Protein AF-A0A9Q0VKH7-F1 (afdb_monomer_lite)

Secondary structure (DSSP, 8-state):
-EEEEEEE--TTEEEEEEEEEEEEEE-TTS-S--GGGEEEEEEEHHHHHHHHHHHHH-TT--GGG-TTSEEEEEGGG-PPSS---EEEEEEE-S-SEEEEEEEE--TTEEEEEEEEEEEEEEPTTS-EE-S-TTGGGHHHHHHHHHHHHHHHHHHHHHHHHHHHH-SSS----

Sequence (173 aa):
MILFQKFGFTPTGHVTISVHSVSVASSLNAPNPVSSRLGFFLLSEESLLQVILEIQENPYFCVLDSHYILSLFTFHDLSPPPLSSFNQSYAVTAPNEYSLFFANCEPETRVSMSVKTEVYNLDRDGSKDYLSAGLTQLPTLFTLYFLAYAGFFRVMDLWFVITIKDPFTGSIY

Foldseek 3Di:
DAWDDKFFEDLQKKKKKKKKQKDKDFDPPDDDPPQQLWAKKKAFPVCPVVLVVVCVVPVLDRSSPDPRIGTDDTRVPQDDDDMRIDIDMDRDRDGGIIIMDIGHSDVRMDIDIDMDMQIFGADPVRDTHSHGDPVVCVVVVVVVVVVVVVVVVVVVVVVVVVVVVPPPDPDDD

Structure (mmCIF, N/CA/C/O backbone):
data_AF-A0A9Q0VKH7-F1
#
_entry.id   AF-A0A9Q0VKH7-F1
#
loop_
_atom_site.group_PDB
_atom_site.id
_atom_site.type_symbol
_atom_site.label_atom_id
_atom_site.label_alt_id
_atom_site.label_comp_id
_atom_site.label_asym_id
_atom_site.label_entity_id
_atom_site.label_seq_id
_atom_site.pdbx_PDB_ins_code
_atom_site.Cartn_x
_atom_site.Cartn_y
_atom_site.Cartn_z
_atom_site.occupancy
_atom_site.B_iso_or_equiv
_atom_site.auth_seq_id
_atom_site.auth_comp_id
_atom_site.auth_asym_id
_atom_site.auth_atom_id
_atom_site.pdbx_PDB_model_num
ATOM 1 N N . MET A 1 1 ? -0.955 5.489 13.380 1.00 87.50 1 MET A N 1
ATOM 2 C CA . MET A 1 1 ? -0.920 4.616 12.182 1.00 87.50 1 MET A CA 1
ATOM 3 C C . MET A 1 1 ? 0.426 3.904 12.097 1.00 87.50 1 MET A C 1
ATOM 5 O O . MET A 1 1 ? 1.394 4.432 12.628 1.00 87.50 1 MET A O 1
ATOM 9 N N . ILE A 1 2 ? 0.485 2.724 11.478 1.00 90.31 2 ILE A N 1
ATOM 10 C CA . ILE A 1 2 ? 1.694 1.895 11.318 1.00 90.31 2 ILE A CA 1
ATOM 11 C C . ILE A 1 2 ? 1.880 1.594 9.828 1.00 90.31 2 ILE A C 1
ATOM 13 O O . ILE A 1 2 ? 0.940 1.118 9.198 1.00 90.31 2 ILE A O 1
ATOM 17 N N . LEU A 1 3 ? 3.066 1.865 9.273 1.00 92.44 3 LEU A N 1
ATOM 18 C CA . LEU A 1 3 ? 3.419 1.537 7.886 1.00 92.44 3 LEU A CA 1
ATOM 19 C C . LEU A 1 3 ? 3.852 0.071 7.780 1.00 92.44 3 LEU A C 1
ATOM 21 O O . LEU A 1 3 ? 4.722 -0.362 8.532 1.00 92.44 3 LEU A O 1
ATOM 25 N N . PHE A 1 4 ? 3.289 -0.661 6.821 1.00 91.69 4 PHE A N 1
ATOM 26 C CA . PHE A 1 4 ? 3.690 -2.035 6.509 1.00 91.69 4 PHE A CA 1
ATOM 27 C C . PHE A 1 4 ? 4.589 -2.105 5.279 1.00 91.69 4 PHE A C 1
ATOM 29 O O . PHE A 1 4 ? 5.643 -2.734 5.326 1.00 91.69 4 PHE A O 1
ATOM 36 N N . GLN A 1 5 ? 4.185 -1.468 4.177 1.00 91.56 5 GLN A N 1
ATOM 37 C CA . GLN A 1 5 ? 4.930 -1.542 2.922 1.00 91.56 5 GLN A CA 1
ATOM 38 C C . GLN A 1 5 ? 4.620 -0.362 1.997 1.00 91.56 5 GLN A C 1
ATOM 40 O O . GLN A 1 5 ? 3.496 0.130 1.990 1.00 91.56 5 GLN A O 1
ATOM 45 N N . LYS A 1 6 ? 5.607 0.048 1.193 1.00 92.88 6 LYS A N 1
ATOM 46 C CA . LYS A 1 6 ? 5.463 0.969 0.054 1.00 92.88 6 LYS A CA 1
ATOM 47 C C . LYS A 1 6 ? 5.598 0.170 -1.244 1.00 92.88 6 LYS A C 1
ATOM 49 O O . LYS A 1 6 ? 6.479 -0.688 -1.327 1.00 92.88 6 LYS A O 1
ATOM 54 N N . PHE A 1 7 ? 4.720 0.405 -2.218 1.00 93.31 7 PHE A N 1
ATOM 55 C CA . PHE A 1 7 ? 4.719 -0.319 -3.488 1.00 93.31 7 PHE A CA 1
ATOM 56 C C . PHE A 1 7 ? 4.142 0.515 -4.640 1.00 93.31 7 PHE A C 1
ATOM 58 O O . PHE A 1 7 ? 3.112 1.172 -4.495 1.00 93.31 7 PHE A O 1
ATOM 65 N N . GLY A 1 8 ? 4.796 0.449 -5.802 1.00 92.62 8 GLY A N 1
ATOM 66 C CA . GLY A 1 8 ? 4.318 1.042 -7.055 1.00 92.62 8 GLY A CA 1
ATOM 67 C C . GLY A 1 8 ? 3.350 0.116 -7.789 1.00 92.62 8 GLY A C 1
ATOM 68 O O . GLY A 1 8 ? 3.766 -0.919 -8.318 1.00 92.62 8 GLY A O 1
ATOM 69 N N . PHE A 1 9 ? 2.074 0.491 -7.854 1.00 92.12 9 PHE A N 1
ATOM 70 C CA . PHE A 1 9 ? 1.034 -0.276 -8.533 1.00 92.12 9 PHE A CA 1
ATOM 71 C C . PHE A 1 9 ? 0.892 0.131 -10.000 1.00 92.12 9 PHE A C 1
ATOM 73 O O . PHE A 1 9 ? 0.967 1.303 -10.368 1.00 92.12 9 PHE A O 1
ATOM 80 N N . THR A 1 10 ? 0.650 -0.867 -10.841 1.00 90.81 10 THR A N 1
ATOM 81 C CA . THR A 1 10 ? 0.173 -0.718 -12.221 1.00 90.81 10 THR A CA 1
ATOM 82 C C . THR A 1 10 ? -1.358 -0.870 -12.249 1.00 90.81 10 THR A C 1
ATOM 84 O O . THR A 1 10 ? -1.942 -1.220 -11.224 1.00 90.81 10 THR A O 1
ATOM 87 N N . PRO A 1 11 ? -2.048 -0.666 -13.389 1.00 90.69 11 PRO A N 1
ATOM 88 C CA . PRO A 1 11 ? -3.499 -0.885 -13.468 1.00 90.69 11 PRO A CA 1
ATOM 89 C C . PRO A 1 11 ? -3.946 -2.326 -13.159 1.00 90.69 11 PRO A C 1
ATOM 91 O O . PRO A 1 11 ? -5.130 -2.569 -12.944 1.00 90.69 11 PRO A O 1
ATOM 94 N N . THR A 1 12 ? -3.012 -3.282 -13.156 1.00 91.31 12 THR A N 1
ATOM 95 C CA . THR A 1 12 ? -3.221 -4.692 -12.799 1.00 91.31 12 THR A CA 1
ATOM 96 C C . 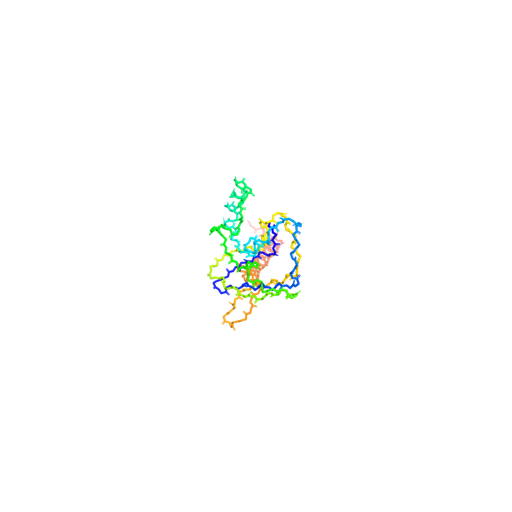THR A 1 12 ? -2.703 -5.009 -11.389 1.00 91.31 12 THR A C 1
ATOM 98 O O . THR A 1 12 ? -2.330 -6.143 -11.088 1.00 91.31 12 THR A O 1
ATOM 101 N N . GLY A 1 13 ? -2.626 -3.993 -10.529 1.00 92.50 13 GLY A N 1
ATOM 102 C CA . GLY A 1 13 ? -2.144 -4.091 -9.161 1.00 92.50 13 GLY A CA 1
ATOM 103 C C . GLY A 1 13 ? -3.107 -4.827 -8.232 1.00 92.50 13 GLY A C 1
ATOM 104 O O . GLY A 1 13 ? -4.323 -4.677 -8.323 1.00 92.50 13 GLY A O 1
ATOM 105 N N . HIS A 1 14 ? -2.564 -5.594 -7.293 1.00 94.12 14 HIS A N 1
ATOM 106 C CA . HIS A 1 14 ? -3.318 -6.318 -6.278 1.00 94.12 14 HIS A CA 1
ATOM 107 C C . HIS A 1 14 ? -2.645 -6.228 -4.909 1.00 94.12 14 HIS A C 1
ATOM 109 O O . HIS A 1 14 ? -1.425 -6.342 -4.767 1.00 94.12 14 HIS A O 1
ATOM 115 N N . VAL A 1 15 ? -3.475 -6.088 -3.879 1.00 94.62 15 VAL A N 1
ATOM 116 C CA . VAL A 1 15 ? -3.069 -6.137 -2.474 1.00 94.62 15 VAL A CA 1
ATOM 117 C C . VAL A 1 15 ? -3.843 -7.237 -1.790 1.00 94.62 15 VAL A C 1
ATOM 119 O O . VAL A 1 15 ? -5.066 -7.236 -1.789 1.00 94.62 15 VAL A O 1
ATOM 122 N N . THR A 1 16 ? -3.135 -8.188 -1.201 1.00 93.06 16 THR A N 1
ATOM 123 C CA . THR A 1 16 ? -3.732 -9.266 -0.416 1.00 93.06 16 THR A CA 1
ATOM 124 C C . THR A 1 16 ? -3.293 -9.120 1.026 1.00 93.06 16 THR A C 1
ATOM 126 O O . THR A 1 16 ? -2.100 -9.045 1.317 1.00 93.06 16 THR A O 1
ATOM 129 N N . ILE A 1 17 ? -4.265 -9.054 1.929 1.00 91.94 17 ILE A N 1
ATOM 130 C CA . ILE A 1 17 ? -4.030 -8.907 3.361 1.00 91.94 17 ILE A CA 1
ATOM 131 C C . ILE A 1 17 ? -4.602 -10.140 4.034 1.00 91.94 17 ILE A C 1
ATOM 133 O O . ILE A 1 17 ? -5.791 -10.437 3.906 1.00 91.94 17 ILE A O 1
ATOM 137 N N . SER A 1 18 ? -3.744 -10.851 4.757 1.00 90.75 18 SER A N 1
ATOM 138 C CA . SER A 1 18 ? -4.142 -11.981 5.579 1.00 90.75 18 SER A CA 1
ATOM 139 C C . SER A 1 18 ? -3.800 -11.703 7.036 1.00 90.75 18 SER A C 1
ATOM 141 O O . SER A 1 18 ? -2.635 -11.509 7.384 1.00 90.75 18 SER A O 1
ATOM 143 N N . VAL A 1 19 ? -4.806 -11.697 7.900 1.00 89.12 19 VAL A N 1
ATOM 144 C CA . VAL A 1 19 ? -4.651 -11.445 9.333 1.00 89.12 19 VAL A CA 1
ATOM 145 C C . VAL A 1 19 ? -5.058 -12.695 10.100 1.00 89.12 19 VAL A C 1
ATOM 147 O O . VAL A 1 19 ? -6.070 -13.316 9.788 1.00 89.12 19 VAL A O 1
ATOM 150 N N . HIS A 1 20 ? -4.264 -13.071 11.098 1.00 87.25 20 HIS A N 1
ATOM 151 C CA . HIS A 1 20 ? -4.483 -14.245 11.936 1.00 87.25 20 HIS A CA 1
ATOM 152 C C . HIS A 1 20 ? -4.375 -13.874 13.413 1.00 87.25 20 HIS A C 1
ATOM 154 O O . HIS A 1 20 ? -3.657 -12.936 13.776 1.00 87.25 20 HIS A O 1
ATOM 160 N N . SER A 1 21 ? -5.056 -14.652 14.259 1.00 84.38 21 SER A N 1
ATOM 161 C CA . SER A 1 21 ? -4.995 -14.536 15.721 1.00 84.38 21 SER A CA 1
ATOM 162 C C . SER A 1 21 ? -5.263 -13.112 16.214 1.00 84.38 21 SER A C 1
ATOM 164 O O . SER A 1 21 ? -4.520 -12.589 17.046 1.00 84.38 21 SER A O 1
ATOM 166 N N . VAL A 1 22 ? -6.295 -12.463 15.665 1.00 82.19 22 VAL A N 1
ATOM 167 C CA . VAL A 1 22 ? -6.651 -11.104 16.073 1.00 82.19 22 VAL A CA 1
ATOM 168 C C . VAL A 1 22 ? -7.219 -11.139 17.487 1.00 82.19 22 VAL A C 1
ATOM 170 O O . VAL A 1 22 ? -8.235 -11.773 17.758 1.00 82.19 22 VAL A O 1
ATOM 173 N N . SER A 1 23 ? -6.566 -10.418 18.389 1.00 79.75 23 SER A N 1
ATOM 174 C CA . SER A 1 23 ? -7.043 -10.165 19.742 1.00 79.75 23 SER A CA 1
ATOM 175 C C . SER A 1 23 ? -7.119 -8.662 19.969 1.00 79.75 23 SER A C 1
ATOM 177 O O . SER A 1 23 ? -6.109 -7.961 19.840 1.00 79.75 23 SER A O 1
ATOM 179 N N . VAL A 1 24 ? -8.305 -8.175 20.323 1.00 78.38 24 VAL A N 1
ATOM 180 C CA . VAL A 1 24 ? -8.532 -6.780 20.705 1.00 78.38 24 VAL A CA 1
ATOM 181 C C . VAL A 1 24 ? -8.811 -6.757 22.200 1.00 78.38 24 VAL A C 1
ATOM 183 O O . VAL A 1 24 ? -9.823 -7.281 22.657 1.00 78.38 24 VAL A O 1
ATOM 186 N N . ALA A 1 25 ? -7.889 -6.187 22.967 1.00 77.00 25 ALA A N 1
ATOM 187 C CA . ALA A 1 25 ? -8.085 -5.924 24.383 1.00 77.00 25 ALA A CA 1
ATOM 188 C C . ALA A 1 25 ? -8.564 -4.481 24.544 1.00 77.00 25 ALA A C 1
ATOM 190 O O . ALA A 1 25 ? -7.930 -3.562 24.028 1.00 77.00 25 ALA A O 1
ATOM 191 N N . SER A 1 26 ? -9.666 -4.286 25.259 1.00 72.81 26 SER A N 1
ATOM 192 C CA . SER A 1 26 ? -10.175 -2.962 25.613 1.00 72.81 26 SER A CA 1
ATOM 193 C C . SER A 1 26 ? -10.000 -2.726 27.108 1.00 72.81 26 SER A C 1
ATOM 195 O O . SER A 1 26 ? -10.125 -3.662 27.903 1.00 72.81 26 SER A O 1
ATOM 197 N N . SER A 1 27 ? -9.738 -1.480 27.500 1.00 65.00 27 SER A N 1
ATOM 198 C CA . SER A 1 27 ? -9.936 -1.042 28.884 1.00 65.00 27 SER A CA 1
ATOM 199 C C . SER A 1 27 ? -11.378 -1.361 29.319 1.00 65.00 27 SER A C 1
ATOM 201 O O . SER A 1 27 ? -12.316 -1.169 28.543 1.00 65.00 27 SER A O 1
ATOM 203 N N . LEU A 1 28 ? -11.546 -1.885 30.539 1.00 54.78 28 LEU A N 1
ATOM 204 C CA . LEU A 1 28 ? -12.742 -2.564 31.081 1.00 54.78 28 LEU A CA 1
ATOM 205 C C . LEU A 1 28 ? -14.065 -1.759 31.089 1.00 54.78 28 LEU A C 1
ATOM 207 O O . LEU A 1 28 ? -15.076 -2.301 31.523 1.00 54.78 28 LEU A O 1
ATOM 211 N N . ASN A 1 29 ? -14.092 -0.518 30.593 1.00 51.41 29 ASN A N 1
ATOM 212 C CA . ASN A 1 29 ? -15.274 0.354 30.597 1.00 51.41 29 ASN A CA 1
ATOM 213 C C . ASN A 1 29 ? -15.687 0.902 29.219 1.00 51.41 29 ASN A C 1
ATOM 215 O O . ASN A 1 29 ? -16.687 1.618 29.145 1.00 51.41 29 ASN A O 1
ATOM 219 N N . ALA A 1 30 ? -14.969 0.593 28.135 1.00 50.00 30 ALA A N 1
ATOM 220 C CA . ALA A 1 30 ? -15.386 1.042 26.809 1.00 50.00 30 ALA A CA 1
ATOM 221 C C . ALA A 1 30 ? -16.464 0.095 26.237 1.00 50.00 30 ALA A C 1
ATOM 223 O O . ALA A 1 30 ? -16.277 -1.129 26.266 1.00 50.00 30 ALA A O 1
ATOM 224 N N . PRO A 1 31 ? -17.592 0.620 25.716 1.00 49.84 31 PRO A N 1
ATOM 225 C CA . PRO A 1 31 ? -18.525 -0.188 24.942 1.00 49.84 31 PRO A CA 1
ATOM 226 C C . PRO A 1 31 ? -17.759 -0.811 23.775 1.00 49.84 31 PRO A C 1
ATOM 228 O O . PRO A 1 31 ? -16.862 -0.164 23.243 1.00 49.84 31 PRO A O 1
ATOM 231 N N . ASN A 1 32 ? -18.087 -2.066 23.440 1.00 54.19 32 ASN A N 1
ATOM 232 C CA . ASN A 1 32 ? -17.442 -2.884 22.404 1.00 54.19 32 ASN A CA 1
ATOM 233 C C . ASN A 1 32 ? -16.712 -2.037 21.349 1.00 54.19 32 ASN A C 1
ATOM 235 O O . ASN A 1 32 ? -17.378 -1.218 20.707 1.00 54.19 32 ASN A O 1
ATOM 239 N N . PRO A 1 33 ? -15.389 -2.221 21.169 1.00 58.75 33 PRO A N 1
ATOM 240 C CA . PRO A 1 33 ? -14.603 -1.361 20.298 1.00 58.75 33 PRO A CA 1
ATOM 241 C C . PRO A 1 33 ? -15.282 -1.279 18.939 1.00 58.75 33 PRO A C 1
ATOM 243 O O . PRO A 1 33 ? -15.636 -2.309 18.355 1.00 58.75 33 PRO A O 1
ATOM 246 N N . VAL A 1 34 ? -15.526 -0.053 18.469 1.00 61.06 34 VAL A N 1
ATOM 247 C CA . VAL A 1 34 ? -16.214 0.166 17.201 1.00 61.06 34 VAL A CA 1
ATOM 248 C C . VAL A 1 34 ? -15.299 -0.376 16.111 1.00 61.06 34 VAL A C 1
ATOM 250 O O . VAL A 1 34 ? -14.336 0.263 15.701 1.00 61.06 34 VAL A O 1
ATOM 253 N N . SER A 1 35 ? -15.582 -1.598 15.674 1.00 68.38 35 SER A N 1
ATOM 254 C CA . SER A 1 35 ? -14.706 -2.386 14.809 1.00 68.38 35 SER A CA 1
ATOM 255 C C . SER A 1 35 ? -14.406 -1.698 13.462 1.00 68.38 35 SER A C 1
ATOM 257 O O . SER A 1 35 ? -13.415 -2.007 12.808 1.00 68.38 35 SER A O 1
ATOM 259 N N . SER A 1 36 ? -15.212 -0.708 13.057 1.00 75.50 36 SER A N 1
ATOM 260 C CA . SER A 1 36 ? -14.965 0.127 11.874 1.00 75.50 36 SER A CA 1
ATOM 261 C C . SER A 1 36 ? -13.845 1.168 12.044 1.00 75.50 36 SER A C 1
ATOM 263 O O . SER A 1 36 ? -13.359 1.691 11.048 1.00 75.50 36 SER A O 1
ATOM 265 N N . ARG A 1 37 ? -13.390 1.450 13.275 1.00 83.69 37 ARG A N 1
ATOM 266 C CA . ARG A 1 37 ? -12.301 2.404 13.591 1.00 83.69 37 ARG A CA 1
ATOM 267 C C . ARG A 1 37 ? -10.905 1.766 13.631 1.00 83.69 37 ARG A C 1
ATOM 269 O O . ARG A 1 37 ? -9.920 2.427 13.971 1.00 83.69 37 ARG A O 1
ATOM 276 N N . LEU A 1 38 ? -10.818 0.483 13.288 1.00 86.19 38 LEU A N 1
ATOM 277 C CA . LEU A 1 38 ? -9.590 -0.300 13.189 1.00 86.19 38 LEU A CA 1
ATOM 278 C C . LEU A 1 38 ? -9.512 -0.891 11.785 1.00 86.19 38 LEU A C 1
ATOM 280 O O . LEU A 1 38 ? -10.443 -1.577 11.357 1.00 86.19 38 LEU A O 1
ATOM 284 N N . GLY A 1 39 ? -8.414 -0.665 11.066 1.00 89.75 39 GLY A N 1
ATOM 285 C CA . GLY A 1 39 ? -8.363 -1.124 9.683 1.00 89.75 39 GLY A CA 1
ATOM 286 C C . GLY A 1 39 ? -7.069 -0.868 8.933 1.00 89.75 39 GLY A C 1
ATOM 287 O O . GLY A 1 39 ? -6.168 -0.169 9.401 1.00 89.75 39 GLY A O 1
ATOM 288 N N . PHE A 1 40 ? -7.007 -1.462 7.745 1.00 92.44 40 PHE A N 1
ATOM 289 C CA . PHE A 1 40 ? -5.949 -1.276 6.764 1.00 92.44 40 PHE A CA 1
ATOM 290 C C . PHE A 1 40 ? -6.437 -0.405 5.615 1.00 92.44 40 PHE A C 1
ATOM 292 O O . PHE A 1 40 ? -7.552 -0.572 5.116 1.00 92.44 40 PHE A O 1
ATOM 299 N N . PHE A 1 41 ? -5.564 0.481 5.158 1.00 93.31 41 PHE A N 1
ATOM 300 C CA . PHE A 1 41 ? -5.836 1.378 4.047 1.00 93.31 41 PHE A CA 1
ATOM 301 C C . PHE A 1 41 ? -4.570 1.607 3.223 1.00 93.31 41 PHE A C 1
ATOM 303 O O . PHE A 1 41 ? -3.449 1.469 3.724 1.00 93.31 41 PHE A O 1
ATOM 310 N N . LEU A 1 42 ? -4.756 1.961 1.955 1.00 94.00 42 LEU A N 1
ATOM 311 C CA . LEU A 1 42 ? -3.689 2.466 1.098 1.00 94.00 42 LEU A CA 1
ATOM 312 C C . LEU A 1 42 ? -3.770 3.984 1.032 1.00 94.00 42 LEU A C 1
ATOM 314 O O . LEU A 1 42 ? -4.853 4.566 0.962 1.00 94.00 42 LEU A O 1
ATOM 318 N N . LEU A 1 43 ? -2.603 4.608 1.005 1.00 93.56 43 LEU A N 1
ATOM 319 C CA . LEU A 1 43 ? -2.452 6.043 0.838 1.00 93.56 43 LEU A CA 1
ATOM 320 C C . LEU A 1 43 ? -1.423 6.294 -0.258 1.00 93.56 43 LEU A C 1
ATOM 322 O O . LEU A 1 43 ? -0.335 5.715 -0.217 1.00 93.56 43 LEU A O 1
ATOM 326 N N . SER A 1 44 ? -1.776 7.107 -1.250 1.00 92.56 44 SER A N 1
ATOM 327 C CA . SER A 1 44 ? -0.819 7.543 -2.265 1.00 92.56 44 SER A CA 1
ATOM 328 C C . SER A 1 44 ? 0.191 8.503 -1.640 1.00 92.56 44 SER A C 1
ATOM 330 O O . SER A 1 44 ? -0.119 9.225 -0.690 1.00 92.56 44 SER A O 1
ATOM 332 N N . GLU A 1 45 ? 1.407 8.534 -2.178 1.00 88.31 45 GLU A N 1
ATOM 333 C CA . GLU A 1 45 ? 2.436 9.466 -1.703 1.00 88.31 45 GLU A CA 1
ATOM 334 C C . GLU A 1 45 ? 2.000 10.935 -1.831 1.00 88.31 45 GLU A C 1
ATOM 336 O O . GLU A 1 45 ? 2.258 11.739 -0.938 1.00 88.31 45 GLU A O 1
ATOM 341 N N . GLU A 1 46 ? 1.250 11.265 -2.885 1.00 87.75 46 GLU A N 1
ATOM 342 C CA . GLU A 1 46 ? 0.728 12.614 -3.124 1.00 87.75 46 GLU A CA 1
ATOM 343 C C . GLU A 1 46 ? -0.299 13.056 -2.077 1.00 87.75 46 GLU A C 1
ATOM 345 O O . GLU A 1 46 ? -0.335 14.226 -1.712 1.00 87.75 46 GLU A O 1
ATOM 350 N N . SER A 1 47 ? -1.133 12.134 -1.587 1.00 89.19 47 SER A N 1
ATOM 351 C CA . SER A 1 47 ? -2.193 12.442 -0.621 1.00 89.19 47 SER A CA 1
ATOM 352 C C . SER A 1 47 ? -1.740 12.341 0.834 1.00 89.19 47 SER A C 1
ATOM 354 O O . SER A 1 47 ? -2.465 12.752 1.742 1.00 89.19 47 SER A O 1
ATOM 356 N N . LEU A 1 48 ? -0.539 11.811 1.077 1.00 88.19 48 LEU A N 1
ATOM 357 C CA . LEU A 1 48 ? 0.004 11.634 2.419 1.00 88.19 48 LEU A CA 1
ATOM 358 C C . LEU A 1 48 ? 0.115 12.961 3.171 1.00 88.19 48 LEU A C 1
ATOM 360 O O . LEU A 1 48 ? -0.213 13.026 4.356 1.00 88.19 48 LEU A O 1
ATOM 364 N N . LEU A 1 49 ? 0.535 14.024 2.485 1.00 88.69 49 LEU A N 1
ATOM 365 C CA . LEU A 1 49 ? 0.715 15.340 3.093 1.00 88.69 49 LEU A CA 1
ATOM 366 C C . LEU A 1 49 ? -0.630 15.917 3.564 1.00 88.69 49 LEU A C 1
ATOM 368 O O . LEU A 1 49 ? -0.734 16.357 4.707 1.00 88.69 49 LEU A O 1
ATOM 372 N N . GLN A 1 50 ? -1.671 15.843 2.731 1.00 88.94 50 GLN A N 1
ATOM 373 C CA . GLN A 1 50 ? -3.022 16.304 3.062 1.00 88.94 50 GLN A CA 1
ATOM 374 C C . GLN A 1 50 ? -3.575 15.582 4.293 1.00 88.94 50 GLN A C 1
ATOM 376 O O . GLN A 1 50 ? -4.063 16.234 5.211 1.00 88.94 50 GLN A O 1
ATOM 381 N N . VAL A 1 51 ? -3.435 14.256 4.361 1.00 89.12 51 VAL A N 1
ATOM 382 C CA . VAL A 1 51 ? -3.913 13.473 5.511 1.00 89.12 51 VAL A CA 1
ATOM 383 C C . VAL A 1 51 ? -3.165 13.838 6.797 1.00 89.12 51 VAL A C 1
ATOM 385 O O . VAL A 1 51 ? -3.774 13.932 7.861 1.00 89.12 51 VAL A O 1
ATOM 388 N N . ILE A 1 52 ? -1.851 14.079 6.728 1.00 87.69 52 ILE A N 1
ATOM 389 C CA . ILE A 1 52 ? -1.086 14.534 7.899 1.00 87.69 52 ILE A CA 1
ATOM 390 C C . ILE A 1 52 ? -1.579 15.901 8.382 1.00 87.69 52 ILE A C 1
ATOM 392 O O . ILE A 1 52 ? -1.689 16.099 9.591 1.00 87.69 52 ILE A O 1
ATOM 396 N N . LEU A 1 53 ? -1.894 16.821 7.467 1.00 89.56 53 LEU A N 1
ATOM 397 C CA . LEU A 1 53 ? -2.451 18.125 7.826 1.00 89.56 53 LEU A CA 1
ATOM 398 C C . LEU A 1 53 ? -3.825 17.991 8.499 1.00 89.56 53 LEU A C 1
ATOM 400 O O . LEU A 1 53 ? -4.030 18.610 9.538 1.00 89.56 53 LEU A O 1
ATOM 404 N N . GLU A 1 54 ? -4.719 17.136 7.987 1.00 89.19 54 GLU A N 1
ATOM 405 C CA . GLU A 1 54 ? -6.032 16.874 8.608 1.00 89.19 54 GLU A CA 1
ATOM 406 C C . GLU A 1 54 ? -5.892 16.344 10.046 1.00 89.19 54 GLU A C 1
ATOM 408 O O . GLU A 1 54 ? -6.591 16.794 10.954 1.00 89.19 54 GLU A O 1
ATOM 413 N N . ILE A 1 55 ? -4.943 15.430 10.277 1.00 87.50 55 ILE A N 1
ATOM 414 C CA . ILE A 1 55 ? -4.659 14.881 11.613 1.00 87.50 55 ILE A CA 1
ATOM 415 C C . ILE A 1 55 ? -4.062 15.950 12.544 1.00 87.50 55 ILE A C 1
ATOM 417 O O . ILE A 1 55 ? -4.343 15.954 13.743 1.00 87.50 55 ILE A O 1
ATOM 421 N N . GLN A 1 56 ? -3.220 16.846 12.018 1.00 88.62 56 GLN A N 1
ATOM 422 C CA . GLN A 1 56 ? -2.636 17.943 12.798 1.00 88.62 56 GLN A CA 1
ATOM 423 C C . GLN A 1 56 ? -3.670 19.007 13.170 1.00 88.62 56 GLN A C 1
ATOM 425 O O . GLN A 1 56 ? -3.608 19.550 14.272 1.00 88.62 56 GLN A O 1
ATOM 430 N N . GLU A 1 57 ? -4.610 19.298 12.272 1.00 91.25 57 GLU A N 1
ATOM 431 C CA . GLU A 1 57 ? -5.691 20.250 12.516 1.00 91.25 57 GLU A CA 1
ATOM 432 C C . GLU A 1 57 ? -6.717 19.691 13.511 1.00 91.25 57 GLU A C 1
ATOM 434 O O . GLU A 1 57 ? -7.164 20.407 14.410 1.00 91.25 57 GLU A O 1
ATOM 439 N N . ASN A 1 58 ? -7.052 18.401 13.400 1.00 88.31 58 ASN A N 1
ATOM 440 C CA . ASN A 1 58 ? -7.990 17.737 14.296 1.00 88.31 58 ASN A CA 1
ATOM 441 C C . ASN A 1 58 ? -7.434 16.403 14.834 1.00 88.31 58 ASN A C 1
ATOM 443 O O . ASN A 1 58 ? -7.560 15.369 14.177 1.00 88.31 58 ASN A O 1
ATOM 447 N N . PRO A 1 59 ? -6.923 16.364 16.078 1.00 82.06 59 PRO A N 1
ATOM 448 C CA . PRO A 1 59 ? -6.358 15.145 16.656 1.00 82.06 59 PRO A CA 1
ATOM 449 C C . PRO A 1 59 ? -7.401 14.053 16.959 1.00 82.06 59 PRO A C 1
ATOM 451 O O . PRO A 1 59 ? -7.021 12.915 17.228 1.00 82.06 59 PRO A O 1
ATOM 454 N N . TYR A 1 60 ? -8.702 14.371 16.924 1.00 83.06 60 TYR A N 1
ATOM 455 C CA . TYR A 1 60 ? -9.790 13.395 17.073 1.00 83.06 60 TYR A CA 1
ATOM 456 C C . TYR A 1 60 ? -10.254 12.808 15.730 1.00 83.06 60 TYR A C 1
ATOM 458 O O . TYR A 1 60 ? -11.139 11.949 15.705 1.00 83.06 60 TYR A O 1
ATOM 466 N N . PHE A 1 61 ? -9.687 13.272 14.613 1.00 87.88 61 PHE A N 1
ATOM 467 C CA . PHE A 1 61 ? -9.986 12.759 13.284 1.00 87.88 61 PHE A CA 1
ATOM 468 C C . PHE A 1 61 ? -9.444 11.336 13.107 1.00 87.88 61 PHE A C 1
ATOM 470 O O . PHE A 1 61 ? -8.282 11.050 13.401 1.00 87.88 61 PHE A O 1
ATOM 477 N N . CYS A 1 62 ? -10.283 10.435 12.592 1.00 88.19 62 CYS A N 1
ATOM 478 C CA . CYS A 1 62 ? -9.838 9.107 12.206 1.00 88.19 62 CYS A CA 1
ATOM 479 C C . CYS A 1 62 ? -9.448 9.099 10.732 1.00 88.19 62 CYS A C 1
ATOM 481 O O . CYS A 1 62 ? -10.271 9.350 9.860 1.00 88.19 62 CYS A O 1
ATOM 483 N N . VAL A 1 63 ? -8.206 8.712 10.446 1.00 89.94 63 VAL A N 1
ATOM 484 C CA . VAL A 1 63 ? -7.694 8.601 9.071 1.00 89.94 63 VAL A CA 1
ATOM 485 C C . VAL A 1 63 ? -8.518 7.660 8.179 1.00 89.94 63 VAL A C 1
ATOM 487 O O . VAL A 1 63 ? -8.523 7.830 6.965 1.00 89.94 63 VAL A O 1
ATOM 490 N N . LEU A 1 64 ? -9.241 6.697 8.765 1.00 87.88 64 LEU A N 1
ATOM 491 C CA . LEU A 1 64 ? -10.123 5.786 8.026 1.00 87.88 64 LEU A CA 1
ATOM 492 C C . LEU A 1 64 ? -11.371 6.477 7.446 1.00 87.88 64 LEU A C 1
ATOM 494 O O . LEU A 1 64 ? -11.978 5.924 6.534 1.00 87.88 64 LEU A O 1
ATOM 498 N N . ASP A 1 65 ? -11.728 7.666 7.941 1.00 86.69 65 ASP A N 1
ATOM 499 C CA . ASP A 1 65 ? -12.862 8.462 7.452 1.00 86.69 65 ASP A CA 1
ATOM 500 C C . ASP A 1 65 ? -12.449 9.456 6.342 1.00 86.69 65 ASP A C 1
ATOM 502 O O . ASP A 1 65 ? -13.304 10.121 5.757 1.00 86.69 65 ASP A O 1
ATOM 506 N N . SER A 1 66 ? -11.148 9.580 6.046 1.00 86.75 66 SER A N 1
ATOM 507 C CA . SER A 1 66 ? -10.641 10.511 5.029 1.00 86.75 66 SER A CA 1
ATOM 508 C C . SER A 1 66 ? -11.014 10.056 3.616 1.00 86.75 66 SER A C 1
ATOM 510 O O . SER A 1 66 ? -10.855 8.892 3.254 1.00 86.75 66 SER A O 1
ATOM 512 N N . HIS A 1 67 ? -11.433 10.985 2.759 1.00 87.06 67 HIS A N 1
ATOM 513 C CA . HIS A 1 67 ? -11.715 10.718 1.340 1.00 87.06 67 HIS A CA 1
ATOM 514 C C . HIS A 1 67 ? -10.453 10.530 0.488 1.00 87.06 67 HIS A C 1
ATOM 516 O O . HIS A 1 67 ? -10.551 10.146 -0.676 1.00 87.06 67 HIS A O 1
ATOM 522 N N . TYR A 1 68 ? -9.271 10.794 1.048 1.00 86.25 68 TYR A N 1
ATOM 523 C CA . TYR A 1 68 ? -7.987 10.623 0.367 1.00 86.25 68 TYR A CA 1
ATOM 524 C C . TYR A 1 68 ? -7.414 9.202 0.463 1.00 86.25 68 TYR A C 1
ATOM 526 O O . TYR A 1 68 ? -6.429 8.890 -0.210 1.00 86.25 68 TYR A O 1
ATOM 534 N N . ILE A 1 69 ? -7.998 8.343 1.302 1.00 90.00 69 ILE A N 1
ATOM 535 C CA . ILE A 1 69 ? -7.526 6.971 1.487 1.00 90.00 69 ILE A CA 1
ATOM 536 C C . ILE A 1 69 ? -8.319 5.978 0.637 1.00 90.00 69 ILE A C 1
ATOM 538 O O . ILE A 1 69 ? -9.514 6.132 0.390 1.00 90.00 69 ILE A O 1
ATOM 542 N N . LEU A 1 70 ? -7.661 4.889 0.252 1.00 90.00 70 LEU A N 1
ATOM 543 C CA . LEU A 1 70 ? -8.335 3.698 -0.252 1.00 90.00 70 LEU A CA 1
ATOM 544 C C . LEU A 1 70 ? -8.486 2.718 0.911 1.00 90.00 70 LEU A C 1
ATOM 546 O O . LEU A 1 70 ? -7.549 1.991 1.255 1.00 90.00 70 LEU A O 1
ATOM 550 N N . SER A 1 71 ? -9.657 2.732 1.547 1.00 88.81 71 SER A N 1
ATOM 551 C CA . SER A 1 71 ? -9.988 1.789 2.617 1.00 88.81 71 SER A CA 1
ATOM 552 C C . SER A 1 71 ? -10.053 0.369 2.057 1.00 88.81 71 SER A C 1
ATOM 554 O O . SER A 1 71 ? -10.747 0.116 1.072 1.00 88.81 71 SER A O 1
ATOM 556 N N . LEU A 1 72 ? -9.297 -0.550 2.660 1.00 86.81 72 LEU A N 1
ATOM 557 C CA . LEU A 1 72 ? -9.262 -1.949 2.238 1.00 86.81 72 LEU A CA 1
ATOM 558 C C . LEU A 1 72 ? -10.123 -2.796 3.166 1.00 86.81 72 LEU A C 1
ATOM 560 O O . LEU A 1 72 ? -11.117 -3.388 2.756 1.00 86.81 72 LEU A O 1
ATOM 564 N N . PHE A 1 73 ? -9.729 -2.848 4.434 1.00 81.94 73 PHE A N 1
ATOM 565 C CA . PHE A 1 73 ? -10.299 -3.760 5.411 1.00 81.94 73 PHE A CA 1
ATOM 566 C C . PHE A 1 73 ? -10.531 -3.044 6.731 1.00 81.94 73 PHE A C 1
ATOM 568 O O . PHE A 1 73 ? -9.626 -2.376 7.232 1.00 81.94 73 PHE A O 1
ATOM 575 N N . THR A 1 74 ? -11.698 -3.259 7.333 1.00 81.06 74 THR A N 1
ATOM 576 C CA . THR A 1 74 ? -11.969 -2.855 8.714 1.00 81.06 74 THR A CA 1
ATOM 577 C C . THR A 1 74 ? -12.335 -4.068 9.549 1.00 81.06 74 THR A C 1
ATOM 579 O O . THR A 1 74 ? -12.810 -5.081 9.039 1.00 81.06 74 THR A O 1
ATOM 582 N N . PHE A 1 75 ? -12.132 -3.981 10.859 1.00 76.81 75 PHE A N 1
ATOM 583 C CA . PHE A 1 75 ? -12.367 -5.115 11.750 1.00 76.81 75 PHE A CA 1
ATOM 584 C C . PHE A 1 75 ? -13.862 -5.439 11.902 1.00 76.81 75 PHE A C 1
ATOM 586 O O . PHE A 1 75 ? -14.211 -6.446 12.518 1.00 76.81 75 PHE A O 1
ATOM 593 N N . HIS A 1 76 ? -14.759 -4.613 11.352 1.00 68.94 76 HIS A N 1
ATOM 594 C CA . HIS A 1 76 ? -16.193 -4.900 11.258 1.00 68.94 76 HIS A CA 1
ATOM 595 C C . HIS A 1 76 ? -16.473 -6.240 10.565 1.00 68.94 76 HIS A C 1
ATOM 597 O O . HIS A 1 76 ? -17.403 -6.944 10.948 1.00 68.94 76 HIS A O 1
ATOM 603 N N . ASP A 1 77 ? -15.617 -6.633 9.621 1.00 60.75 77 ASP A N 1
ATOM 604 C CA . ASP A 1 77 ? -15.790 -7.855 8.837 1.00 60.75 77 ASP A CA 1
ATOM 605 C C . ASP A 1 77 ? -15.108 -9.080 9.479 1.00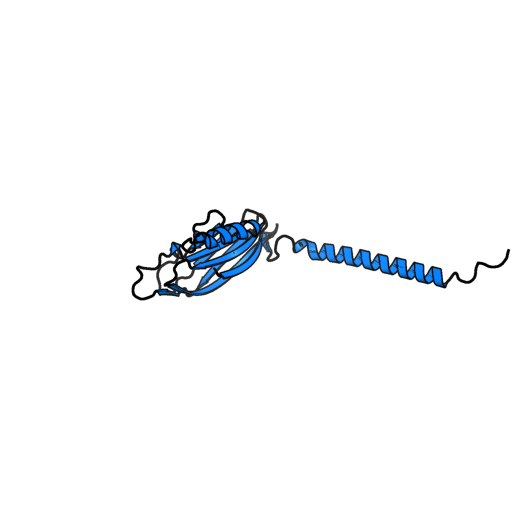 60.75 77 ASP A C 1
ATOM 607 O O . ASP A 1 77 ? -15.075 -10.169 8.899 1.00 60.75 77 ASP A O 1
ATOM 611 N N . LEU A 1 78 ? -14.572 -8.938 10.700 1.00 69.06 78 LEU A N 1
ATOM 612 C CA . LEU A 1 78 ? -14.073 -10.066 11.484 1.00 69.06 78 LEU A CA 1
ATOM 613 C C . LEU A 1 78 ? -15.257 -10.836 12.082 1.00 69.06 78 LEU A C 1
ATOM 615 O O . LEU A 1 78 ? -15.909 -10.381 13.020 1.00 69.06 78 LEU A O 1
ATOM 619 N N . SER A 1 79 ? -15.509 -12.040 11.560 1.00 56.22 79 SER A N 1
ATOM 620 C CA . SER A 1 79 ? -16.438 -12.991 12.185 1.00 56.22 79 SER A CA 1
ATOM 621 C C . SER A 1 79 ? -16.024 -13.301 13.634 1.00 56.22 79 SER A C 1
ATOM 623 O O . SER A 1 79 ? -14.825 -13.312 13.936 1.00 56.22 79 SER A O 1
ATOM 625 N N . PRO A 1 80 ? -16.993 -13.547 14.538 1.00 58.78 80 PRO A N 1
ATOM 626 C CA . PRO A 1 80 ? -16.733 -13.668 15.966 1.00 58.78 80 PRO A CA 1
ATOM 627 C C . PRO A 1 80 ? -15.833 -14.874 16.337 1.00 58.78 80 PRO A C 1
ATOM 629 O O . PRO A 1 80 ? -15.588 -15.752 15.508 1.00 58.78 80 PRO A O 1
ATOM 632 N N . PRO A 1 81 ? -15.311 -14.898 17.583 1.00 51.75 81 PRO A N 1
ATOM 633 C CA . PRO A 1 81 ? -14.207 -15.754 18.060 1.00 51.75 81 PRO A CA 1
ATOM 634 C C . PRO A 1 81 ? -14.422 -17.273 17.858 1.00 51.75 81 PRO A C 1
ATOM 636 O O . PRO A 1 81 ? -15.566 -17.708 17.732 1.00 51.75 81 PRO A O 1
ATOM 639 N N . PRO A 1 82 ? -13.354 -18.111 17.874 1.00 48.34 82 PRO A N 1
ATOM 640 C CA . PRO A 1 82 ? -12.191 -17.987 18.769 1.00 48.34 82 PRO A CA 1
ATOM 641 C C . PRO A 1 82 ? -10.888 -17.501 18.113 1.00 48.34 82 PRO A C 1
ATOM 643 O O . PRO A 1 82 ? -9.951 -17.152 18.824 1.00 48.34 82 PRO A O 1
ATOM 646 N N . LEU A 1 83 ? -10.820 -17.455 16.782 1.00 55.06 83 LEU A N 1
ATOM 647 C CA . LEU A 1 83 ? -9.646 -17.043 16.006 1.00 55.06 83 LEU A CA 1
ATOM 648 C C . LEU A 1 83 ? -10.146 -16.314 14.758 1.00 55.06 83 LEU A C 1
ATOM 650 O O . LEU A 1 83 ? -10.253 -16.910 13.685 1.00 55.06 83 LEU A O 1
ATOM 654 N N . SER A 1 84 ? -10.511 -15.041 14.908 1.00 70.12 84 SER A N 1
ATOM 655 C CA . SER A 1 84 ? -10.904 -14.228 13.763 1.00 70.12 84 SER A CA 1
ATOM 656 C C . SER A 1 84 ? -9.685 -14.074 12.854 1.00 70.12 84 SER A C 1
ATOM 658 O O . SER A 1 84 ? -8.662 -13.477 13.200 1.00 70.12 84 SER A O 1
ATOM 660 N N . SER A 1 85 ? -9.761 -14.745 11.713 1.00 74.12 85 SER A N 1
ATOM 661 C CA . SER A 1 85 ? -8.784 -14.654 10.645 1.00 74.12 85 SER A CA 1
ATOM 662 C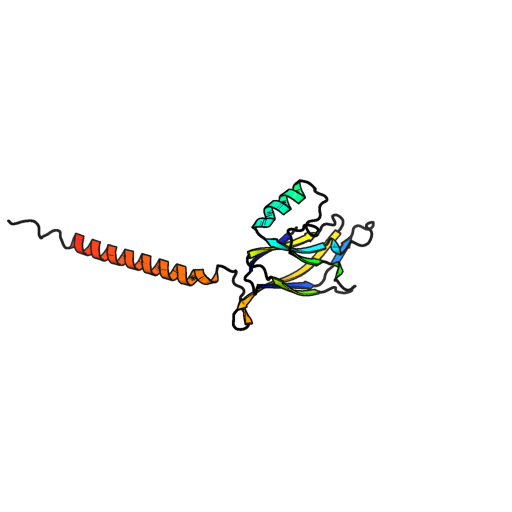 C . SER A 1 85 ? -9.493 -14.144 9.412 1.00 74.12 85 SER A C 1
ATOM 664 O O . SER A 1 85 ? -10.685 -14.383 9.211 1.00 74.12 85 SER A O 1
ATOM 666 N N . PHE A 1 86 ? -8.761 -13.392 8.614 1.00 80.38 86 PHE A N 1
ATOM 667 C CA . PHE A 1 86 ? -9.290 -12.771 7.422 1.00 80.38 86 PHE A CA 1
ATOM 668 C C . PHE A 1 86 ? -8.260 -12.894 6.320 1.00 80.38 86 PHE A C 1
ATOM 670 O O . PHE A 1 86 ? -7.066 -12.763 6.579 1.00 80.38 86 PHE A O 1
ATOM 677 N N . ASN A 1 87 ? -8.715 -13.166 5.105 1.00 87.56 87 ASN A N 1
ATOM 678 C CA . ASN A 1 87 ? -7.863 -13.223 3.933 1.00 87.56 87 ASN A CA 1
ATOM 679 C C . ASN A 1 87 ? -8.642 -12.680 2.741 1.00 87.56 87 ASN A C 1
ATOM 681 O O . ASN A 1 87 ? -9.566 -13.336 2.267 1.00 87.56 87 ASN A O 1
ATOM 685 N N . GLN A 1 88 ? -8.260 -11.494 2.276 1.00 87.44 88 GLN A N 1
ATOM 686 C CA . GLN A 1 88 ? -8.916 -10.840 1.154 1.00 87.44 88 GLN A CA 1
ATOM 687 C C . GLN A 1 88 ? -7.894 -10.186 0.241 1.00 87.44 88 GLN A C 1
ATOM 689 O O . GLN A 1 88 ? -6.888 -9.628 0.687 1.00 87.44 88 GLN A O 1
ATOM 694 N N . SER A 1 89 ? -8.197 -10.258 -1.050 1.00 91.25 89 SER A N 1
ATOM 695 C CA . SER A 1 89 ? -7.468 -9.570 -2.103 1.00 91.25 89 SER A CA 1
ATOM 696 C C . SER A 1 89 ? -8.290 -8.399 -2.632 1.00 91.25 89 SER A C 1
ATOM 698 O O . SER A 1 89 ? -9.496 -8.523 -2.843 1.00 91.25 89 SER A O 1
ATOM 700 N N . TYR A 1 90 ? -7.620 -7.278 -2.864 1.00 91.69 90 TYR A N 1
ATOM 701 C CA . TYR A 1 90 ? -8.175 -6.034 -3.373 1.00 91.69 90 TYR A CA 1
ATOM 702 C C . TYR A 1 90 ? -7.426 -5.652 -4.644 1.00 91.69 90 TYR A C 1
ATOM 704 O O . TYR A 1 90 ? -6.194 -5.621 -4.654 1.00 91.69 90 TYR A O 1
ATOM 712 N N . ALA A 1 91 ? -8.163 -5.376 -5.717 1.00 92.56 91 ALA A N 1
ATOM 713 C CA . ALA A 1 91 ? -7.585 -4.867 -6.953 1.00 92.56 91 ALA A CA 1
ATOM 714 C C . ALA A 1 91 ? -7.363 -3.352 -6.835 1.00 92.56 91 ALA A C 1
ATOM 716 O O . ALA A 1 91 ? -8.263 -2.618 -6.426 1.00 92.56 91 ALA A O 1
ATOM 717 N N . VAL A 1 92 ? -6.174 -2.891 -7.212 1.00 91.19 92 VAL A N 1
ATOM 718 C CA . VAL A 1 92 ? -5.796 -1.477 -7.263 1.00 91.19 92 VAL A CA 1
ATOM 719 C C . VAL A 1 92 ? -5.740 -1.075 -8.731 1.00 91.19 92 VAL A C 1
ATOM 721 O O . VAL A 1 92 ? -4.798 -1.406 -9.444 1.00 91.19 92 VAL A O 1
ATOM 724 N N . THR A 1 93 ? -6.779 -0.385 -9.197 1.00 86.50 93 THR A N 1
ATOM 725 C CA . THR A 1 93 ? -6.923 -0.011 -10.614 1.00 86.50 93 THR A CA 1
ATOM 726 C C . THR A 1 93 ? -6.210 1.290 -10.969 1.00 86.50 93 THR A C 1
ATOM 728 O O . THR A 1 93 ? -5.920 1.531 -12.139 1.00 86.50 93 THR A O 1
ATOM 731 N N . ALA A 1 94 ? -5.961 2.151 -9.980 1.00 89.88 94 ALA A N 1
ATOM 732 C CA . ALA A 1 94 ? -5.272 3.419 -10.169 1.00 89.88 94 ALA A CA 1
ATOM 733 C C . ALA A 1 94 ? -3.752 3.201 -10.057 1.00 89.88 94 ALA A C 1
ATOM 735 O O . ALA A 1 94 ? -3.279 2.833 -8.981 1.00 89.88 94 ALA A O 1
ATOM 736 N N . PRO A 1 95 ? -2.974 3.403 -11.134 1.00 88.62 95 PRO A N 1
ATOM 737 C CA . PRO A 1 95 ? -1.527 3.254 -11.077 1.00 88.62 95 PRO A CA 1
ATOM 738 C C . PRO A 1 95 ? -0.899 4.428 -10.320 1.00 88.62 95 PRO A C 1
ATOM 740 O O . PRO A 1 95 ? -1.013 5.574 -10.751 1.00 88.62 95 PRO A O 1
ATOM 743 N N . ASN A 1 96 ? -0.241 4.147 -9.197 1.00 90.44 96 ASN A N 1
ATOM 744 C CA . ASN A 1 96 ? 0.550 5.115 -8.435 1.00 90.44 96 ASN A CA 1
ATOM 745 C C . ASN A 1 96 ? 1.442 4.382 -7.419 1.00 90.44 96 ASN A C 1
ATOM 747 O O . ASN A 1 96 ? 1.338 3.164 -7.241 1.00 90.44 96 ASN A O 1
ATOM 751 N N . GLU A 1 97 ? 2.298 5.118 -6.718 1.00 92.00 97 GLU A N 1
ATOM 752 C CA . GLU A 1 97 ? 3.003 4.619 -5.546 1.00 92.00 97 GLU A CA 1
ATOM 753 C C . GLU A 1 97 ? 2.131 4.775 -4.295 1.00 92.00 97 GLU A C 1
ATOM 755 O O . GLU A 1 97 ? 1.783 5.882 -3.875 1.00 92.00 97 GLU A O 1
ATOM 760 N N . TYR A 1 98 ? 1.763 3.639 -3.705 1.00 93.12 98 TYR A N 1
ATOM 761 C CA . TYR A 1 98 ? 0.923 3.580 -2.517 1.00 93.12 98 TYR A CA 1
ATOM 762 C C . TYR A 1 98 ? 1.685 2.981 -1.341 1.00 93.12 98 TYR A C 1
ATOM 764 O O . TYR A 1 98 ? 2.531 2.096 -1.480 1.00 93.12 98 TYR A O 1
ATOM 772 N N . SER A 1 99 ? 1.335 3.448 -0.152 1.00 93.75 99 SER A N 1
ATOM 773 C CA . SER A 1 99 ? 1.807 2.924 1.120 1.00 93.75 99 SER A CA 1
ATOM 774 C C . SER A 1 99 ? 0.653 2.258 1.862 1.00 93.75 99 SER A C 1
ATOM 776 O O . SER A 1 99 ? -0.412 2.853 2.029 1.00 93.75 99 SER A O 1
ATOM 778 N N . LEU A 1 100 ? 0.861 1.017 2.295 1.00 94.50 100 LEU A N 1
ATOM 779 C CA . LEU A 1 100 ? -0.082 0.245 3.095 1.00 94.50 100 LEU A CA 1
ATOM 780 C C . LEU A 1 100 ? 0.100 0.570 4.573 1.00 94.50 100 LEU A C 1
ATOM 782 O O . LEU A 1 100 ? 1.157 0.302 5.153 1.00 94.50 100 LEU A O 1
ATOM 786 N N . PHE A 1 101 ? -0.957 1.082 5.190 1.00 93.69 101 PHE A N 1
ATOM 787 C CA . PHE A 1 101 ? -0.976 1.451 6.595 1.00 93.69 101 PHE A CA 1
ATOM 788 C C . PHE A 1 101 ? -2.039 0.680 7.371 1.00 93.69 101 PHE A C 1
ATOM 790 O O . PHE A 1 101 ? -3.083 0.308 6.841 1.00 93.69 101 PHE A O 1
ATOM 797 N N . PHE A 1 102 ? -1.782 0.508 8.664 1.00 92.81 102 PHE A N 1
ATOM 798 C CA . PHE A 1 102 ? -2.779 0.137 9.660 1.00 92.81 102 PHE A CA 1
ATOM 799 C C . PHE A 1 102 ? -3.100 1.339 10.553 1.00 92.81 102 PHE A C 1
ATOM 801 O O . PHE A 1 102 ? -2.194 1.999 11.077 1.00 92.81 102 PHE A O 1
ATOM 808 N N . ALA A 1 103 ? -4.384 1.610 10.767 1.00 91.25 103 ALA A N 1
ATOM 809 C CA . ALA A 1 103 ? -4.863 2.621 11.699 1.00 91.25 103 ALA A CA 1
ATOM 810 C C . ALA A 1 103 ? -5.571 1.982 12.894 1.00 91.25 103 ALA A C 1
ATOM 812 O O . ALA A 1 103 ? -6.417 1.104 12.742 1.00 91.25 103 ALA A O 1
ATOM 813 N N . ASN A 1 104 ? -5.235 2.499 14.076 1.00 89.44 104 ASN A N 1
ATOM 814 C CA . ASN A 1 104 ? -6.029 2.351 15.282 1.00 89.44 104 ASN A CA 1
ATOM 815 C C . ASN A 1 104 ? -6.521 3.746 15.684 1.00 89.44 104 ASN A C 1
ATOM 817 O O . ASN A 1 104 ? -5.707 4.560 16.122 1.00 89.44 104 ASN A O 1
ATOM 821 N N . CYS A 1 105 ? -7.812 4.016 15.489 1.00 87.69 105 CYS A N 1
ATOM 822 C CA . CYS A 1 105 ? -8.452 5.274 15.875 1.00 87.69 105 CYS A CA 1
ATOM 823 C C . CYS A 1 105 ? -9.197 5.189 17.220 1.00 87.69 105 CYS A C 1
ATOM 825 O O . CYS A 1 105 ? -9.991 6.077 17.523 1.00 87.69 105 CYS A O 1
ATOM 827 N N . GLU A 1 106 ? -8.979 4.131 18.006 1.00 84.56 106 GLU A N 1
ATOM 828 C CA . GLU A 1 106 ? -9.622 3.916 19.302 1.00 84.56 106 GLU A CA 1
ATOM 829 C C . GLU A 1 106 ? -8.553 3.843 20.414 1.00 84.56 106 GLU A C 1
ATOM 831 O O . GLU A 1 106 ? -7.922 2.795 20.610 1.00 84.56 106 GLU A O 1
ATOM 836 N N . PRO A 1 107 ? -8.302 4.949 21.142 1.00 77.12 107 PRO A N 1
ATOM 837 C CA . PRO A 1 107 ? -7.143 5.085 22.029 1.00 77.12 107 PRO A CA 1
ATOM 838 C C . PRO A 1 107 ? -7.153 4.129 23.231 1.00 77.12 107 PRO A C 1
ATOM 840 O O . PRO A 1 107 ? -6.087 3.804 23.751 1.00 77.12 107 PRO A O 1
ATOM 843 N N . GLU A 1 108 ? -8.320 3.637 23.659 1.00 81.38 108 GLU A N 1
ATOM 844 C CA . GLU A 1 108 ? -8.443 2.690 24.780 1.00 81.38 108 GLU A CA 1
ATOM 845 C C . GLU A 1 108 ? -8.321 1.213 24.368 1.00 81.38 108 GLU A C 1
ATOM 847 O O . GLU A 1 108 ? -8.527 0.309 25.188 1.00 81.38 108 GLU A O 1
ATOM 852 N N . THR A 1 109 ? -7.966 0.948 23.106 1.00 80.75 109 THR A N 1
ATOM 853 C CA . THR A 1 109 ? -7.838 -0.413 22.582 1.00 80.75 109 THR A CA 1
ATOM 854 C C . THR A 1 109 ? -6.402 -0.787 22.270 1.00 80.75 109 THR A C 1
ATOM 856 O O . THR A 1 109 ? -5.614 -0.026 21.704 1.00 80.75 109 THR A O 1
ATOM 859 N N . ARG A 1 110 ? -6.069 -2.034 22.594 1.00 82.81 110 ARG A N 1
ATOM 860 C CA . ARG A 1 110 ? -4.821 -2.677 22.212 1.00 82.81 110 ARG A CA 1
ATOM 861 C C . ARG A 1 110 ? -5.124 -3.833 21.275 1.00 82.81 110 ARG A C 1
ATOM 863 O O . ARG A 1 110 ? -5.759 -4.812 21.661 1.00 82.81 110 ARG A O 1
ATOM 870 N N . VAL A 1 111 ? -4.612 -3.729 20.057 1.00 84.69 111 VAL A N 1
ATOM 871 C CA . VAL A 1 111 ? -4.738 -4.763 19.030 1.00 84.69 111 VAL A 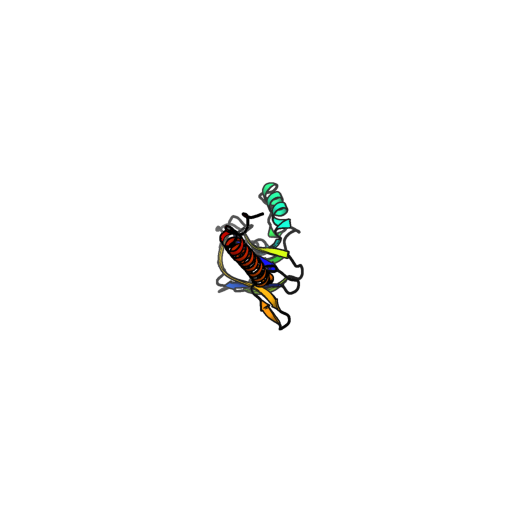CA 1
ATOM 872 C C . VAL A 1 111 ? -3.444 -5.566 18.966 1.00 84.69 111 VAL A C 1
ATOM 874 O O . VAL A 1 111 ? -2.357 -4.999 18.875 1.00 84.69 111 VAL A O 1
ATOM 877 N N . SER A 1 112 ? -3.562 -6.888 19.002 1.00 86.44 112 SER A N 1
ATOM 878 C CA . SER A 1 112 ? -2.477 -7.818 18.693 1.00 86.44 112 SER A CA 1
ATOM 879 C C . SER A 1 112 ? -2.950 -8.770 17.604 1.00 86.44 112 SER A C 1
ATOM 881 O O . SER A 1 112 ? -4.058 -9.294 17.678 1.00 86.44 112 SER A O 1
ATOM 883 N N . MET A 1 113 ? -2.133 -8.945 16.570 1.00 88.50 113 MET A N 1
ATOM 884 C CA . MET A 1 113 ? -2.465 -9.745 15.395 1.00 88.50 113 MET A CA 1
ATOM 885 C C . MET A 1 113 ? -1.199 -10.170 14.651 1.00 88.50 113 MET A C 1
ATOM 887 O O . MET A 1 113 ? -0.173 -9.492 14.713 1.00 88.50 113 MET A O 1
ATOM 891 N N . SER A 1 114 ? -1.283 -11.271 13.908 1.00 90.44 114 SER A N 1
ATOM 892 C CA . SER A 1 114 ? -0.259 -11.687 12.948 1.00 90.44 114 SER A CA 1
ATOM 893 C C . SER A 1 114 ? -0.712 -11.332 11.537 1.00 90.44 114 SER A C 1
ATOM 895 O O . SER A 1 114 ? -1.722 -11.845 11.060 1.00 90.44 114 SER A O 1
ATOM 897 N N . VAL A 1 115 ? 0.031 -10.450 10.872 1.00 91.19 115 VAL A N 1
ATOM 898 C CA . VAL A 1 115 ? -0.339 -9.891 9.566 1.00 91.19 115 VAL A CA 1
ATOM 899 C C . VAL A 1 115 ? 0.626 -10.396 8.503 1.00 91.19 115 VAL A C 1
ATOM 901 O O . VAL A 1 115 ? 1.841 -10.318 8.676 1.00 91.19 115 VAL A O 1
ATOM 904 N N . LYS A 1 116 ? 0.082 -10.879 7.389 1.00 93.00 116 LYS A N 1
ATOM 905 C CA . LYS A 1 116 ? 0.813 -11.185 6.162 1.00 93.00 116 LYS A CA 1
ATOM 906 C C . LYS A 1 116 ? 0.249 -10.321 5.039 1.00 93.00 116 LYS A C 1
ATOM 908 O O . LYS A 1 116 ? -0.947 -10.367 4.764 1.00 93.00 116 LYS A O 1
ATOM 913 N N . THR A 1 117 ? 1.111 -9.543 4.400 1.00 93.06 117 THR A N 1
ATOM 914 C CA . THR A 1 117 ? 0.750 -8.651 3.294 1.00 93.06 117 THR A CA 1
ATOM 915 C C . THR A 1 117 ? 1.449 -9.116 2.025 1.00 93.06 117 THR A C 1
ATOM 917 O O . THR A 1 117 ? 2.661 -9.313 2.023 1.00 93.06 117 THR A O 1
ATOM 920 N N . GLU A 1 118 ? 0.697 -9.288 0.943 1.00 93.56 118 GLU A N 1
ATOM 921 C CA . GLU A 1 118 ? 1.236 -9.555 -0.390 1.00 93.56 118 GLU A CA 1
ATOM 922 C C . GLU A 1 118 ? 0.800 -8.425 -1.321 1.00 93.56 118 GLU A C 1
ATOM 924 O O . GLU A 1 118 ? -0.391 -8.243 -1.567 1.00 93.56 118 GLU A O 1
ATOM 929 N N . VAL A 1 119 ? 1.763 -7.670 -1.841 1.00 93.69 119 VAL A N 1
ATOM 930 C CA . VAL A 1 119 ? 1.545 -6.610 -2.832 1.00 93.69 119 VAL A CA 1
ATOM 931 C C . VAL A 1 119 ? 2.222 -7.021 -4.130 1.00 93.69 119 VAL A C 1
ATOM 933 O O . VAL A 1 119 ? 3.392 -7.399 -4.118 1.00 93.69 119 VAL A O 1
ATOM 936 N N . TYR A 1 120 ? 1.474 -7.037 -5.228 1.00 93.19 120 TYR A N 1
ATOM 937 C CA . TYR A 1 120 ? 1.978 -7.489 -6.522 1.00 93.19 120 TYR A CA 1
ATOM 938 C C . TYR A 1 120 ? 1.208 -6.844 -7.672 1.00 93.19 120 TYR A C 1
ATOM 940 O O . TYR A 1 120 ? 0.059 -6.440 -7.525 1.00 93.19 120 TYR A O 1
ATOM 948 N N . ASN A 1 121 ? 1.844 -6.772 -8.831 1.00 92.69 121 ASN A N 1
ATOM 949 C CA . ASN A 1 121 ? 1.217 -6.496 -10.114 1.00 92.69 121 ASN A CA 1
ATOM 950 C C . ASN A 1 121 ? 0.981 -7.823 -10.846 1.00 92.69 121 ASN A C 1
ATOM 952 O O . ASN A 1 121 ? 1.677 -8.805 -10.589 1.00 92.69 121 ASN A O 1
ATOM 956 N N . LEU A 1 122 ? 0.002 -7.881 -11.744 1.00 92.50 122 LEU A N 1
ATOM 957 C CA . LEU A 1 122 ? -0.140 -9.024 -12.648 1.00 92.50 122 LEU A CA 1
ATOM 958 C C . LEU A 1 122 ? 0.567 -8.733 -13.969 1.00 92.50 122 LEU A C 1
ATOM 960 O O . LEU A 1 122 ? 0.307 -7.699 -14.594 1.00 92.50 122 LEU A O 1
ATOM 964 N N . ASP A 1 123 ? 1.424 -9.659 -14.394 1.00 89.06 123 ASP A N 1
ATOM 965 C CA . ASP A 1 123 ? 2.029 -9.637 -15.725 1.00 89.06 123 ASP A CA 1
ATOM 966 C C . ASP A 1 123 ? 1.019 -10.101 -16.795 1.00 89.06 123 ASP A C 1
ATOM 968 O O . ASP A 1 123 ? -0.070 -10.595 -16.489 1.00 89.06 123 ASP A O 1
ATOM 972 N N . ARG A 1 124 ? 1.382 -9.977 -18.075 1.00 87.19 124 ARG A N 1
ATOM 973 C CA . ARG A 1 124 ? 0.554 -10.375 -19.228 1.00 87.19 124 ARG A CA 1
ATOM 974 C C . ARG A 1 124 ? 0.140 -11.845 -19.188 1.00 87.19 124 ARG A C 1
ATOM 976 O O . ARG A 1 124 ? -0.951 -12.179 -19.643 1.00 87.19 124 ARG A O 1
ATOM 983 N N . ASP A 1 125 ? 0.985 -12.688 -18.605 1.00 89.94 125 ASP A N 1
ATOM 984 C CA . ASP A 1 125 ? 0.753 -14.126 -18.463 1.00 89.94 125 ASP A CA 1
ATOM 985 C C . ASP A 1 125 ? -0.061 -14.473 -17.197 1.00 89.94 125 ASP A C 1
ATOM 987 O O . ASP A 1 125 ? -0.299 -15.645 -16.905 1.00 89.94 125 ASP A O 1
ATOM 991 N N . GLY A 1 126 ? -0.483 -13.467 -16.419 1.00 87.25 126 GLY A N 1
ATOM 992 C CA . GLY A 1 126 ? -1.214 -13.634 -15.158 1.00 87.25 126 GLY A CA 1
ATOM 993 C C . GLY A 1 126 ? -0.338 -14.045 -13.970 1.00 87.25 126 GLY A C 1
ATOM 994 O O . GLY A 1 126 ? -0.858 -14.354 -12.896 1.00 87.25 126 GLY A O 1
ATOM 995 N N . SER A 1 127 ? 0.986 -14.062 -14.139 1.00 92.00 127 SER A N 1
ATOM 996 C CA . SER A 1 127 ? 1.937 -14.296 -13.054 1.00 92.00 127 SER A CA 1
ATOM 997 C C . SER A 1 127 ? 2.006 -13.085 -12.114 1.00 92.00 127 SER A C 1
ATOM 999 O O . SER A 1 127 ? 1.748 -11.946 -12.507 1.00 92.00 127 SER A O 1
ATOM 1001 N N . LYS A 1 128 ? 2.335 -13.339 -10.842 1.00 92.69 128 LYS A N 1
ATOM 1002 C CA . LYS A 1 128 ? 2.507 -12.284 -9.838 1.00 92.69 128 LYS A CA 1
ATOM 1003 C C . LYS A 1 128 ? 3.894 -11.660 -9.980 1.00 92.69 128 LYS A C 1
ATOM 1005 O O . LYS A 1 128 ? 4.894 -12.325 -9.712 1.00 92.69 128 LYS A O 1
ATOM 1010 N N . ASP A 1 129 ? 3.935 -10.387 -10.340 1.00 90.44 129 ASP A N 1
ATOM 1011 C CA . ASP A 1 129 ? 5.132 -9.559 -10.323 1.00 90.44 129 ASP A CA 1
ATOM 1012 C C . ASP A 1 129 ? 5.200 -8.765 -9.011 1.00 90.44 129 ASP A C 1
ATOM 1014 O O . ASP A 1 129 ? 4.391 -7.878 -8.741 1.00 90.44 129 ASP A O 1
ATOM 1018 N N . TYR A 1 130 ? 6.179 -9.096 -8.176 1.00 90.44 130 TYR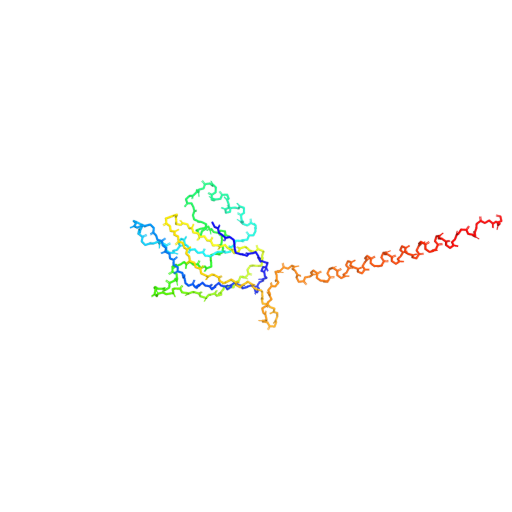 A N 1
ATOM 1019 C CA . TYR A 1 130 ? 6.419 -8.426 -6.897 1.00 90.44 130 TYR A CA 1
ATOM 1020 C C . TYR A 1 130 ? 7.354 -7.212 -7.031 1.00 90.44 130 TYR A C 1
ATOM 1022 O O . TYR A 1 130 ? 7.792 -6.659 -6.021 1.00 90.44 130 TYR A O 1
ATOM 1030 N N . LEU A 1 131 ? 7.690 -6.791 -8.254 1.00 88.06 131 LEU A N 1
ATOM 1031 C CA . LEU A 1 131 ? 8.431 -5.562 -8.509 1.00 88.06 131 LEU A CA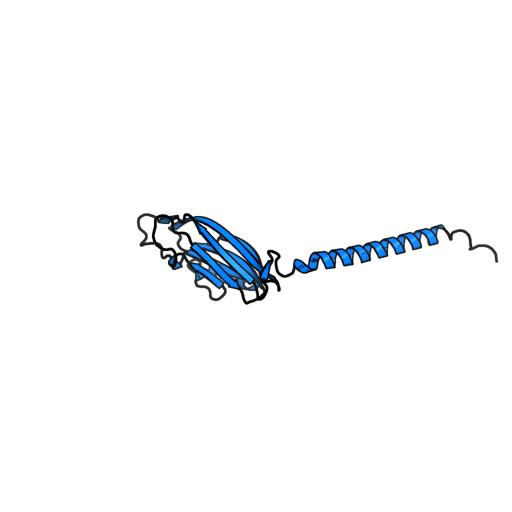 1
ATOM 1032 C C . LEU A 1 131 ? 7.476 -4.367 -8.589 1.00 88.06 131 LEU A C 1
ATOM 1034 O O . LEU A 1 131 ? 6.438 -4.391 -9.251 1.00 88.06 131 LEU A O 1
ATOM 1038 N N . SER A 1 132 ? 7.850 -3.282 -7.910 1.00 86.88 132 SER A N 1
ATOM 1039 C CA . SER A 1 132 ? 7.128 -2.014 -8.013 1.00 86.88 132 SER A CA 1
ATOM 1040 C C . SER A 1 132 ? 7.241 -1.421 -9.417 1.00 86.88 132 SER A C 1
ATOM 1042 O O . SER A 1 132 ? 8.295 -1.500 -10.057 1.00 86.88 132 SER A O 1
ATOM 1044 N N . ALA A 1 133 ? 6.164 -0.776 -9.866 1.00 77.94 133 ALA A N 1
ATOM 1045 C CA . ALA A 1 133 ? 6.106 -0.038 -11.120 1.00 77.94 133 ALA A CA 1
ATOM 1046 C C . ALA A 1 133 ? 7.256 0.987 -11.182 1.00 77.94 133 ALA A C 1
ATOM 1048 O O . ALA A 1 133 ? 7.308 1.918 -10.385 1.00 77.94 133 ALA A O 1
ATOM 1049 N N . GLY A 1 134 ? 8.213 0.771 -12.092 1.00 72.69 134 GLY A N 1
ATOM 1050 C CA . GLY A 1 134 ? 9.425 1.593 -12.242 1.00 72.69 134 GLY A CA 1
ATOM 1051 C C . GLY A 1 134 ? 10.737 0.844 -11.990 1.00 72.69 134 GLY A C 1
ATOM 1052 O O . GLY A 1 134 ? 11.752 1.177 -12.598 1.00 72.69 134 GLY A O 1
ATOM 1053 N N . LEU A 1 135 ? 10.727 -0.231 -11.193 1.00 69.75 135 LEU A N 1
ATOM 1054 C CA . LEU A 1 135 ? 11.923 -1.058 -10.968 1.00 69.75 135 LEU A CA 1
ATOM 1055 C C . LEU A 1 135 ? 12.211 -2.035 -12.115 1.00 69.75 135 LEU A C 1
ATOM 1057 O O . LEU A 1 135 ? 13.339 -2.498 -12.270 1.00 69.75 135 LEU A O 1
ATOM 1061 N N . THR A 1 136 ? 11.224 -2.306 -12.968 1.00 66.50 136 THR A N 1
ATOM 1062 C CA . THR A 1 136 ? 11.349 -3.239 -14.098 1.00 66.50 136 THR A CA 1
ATOM 1063 C C . THR A 1 136 ? 12.297 -2.748 -15.198 1.00 66.50 136 THR A C 1
ATOM 1065 O O . THR A 1 136 ? 12.881 -3.563 -15.906 1.00 66.50 136 THR A O 1
ATOM 1068 N N . GLN A 1 137 ? 12.515 -1.434 -15.332 1.00 67.31 137 GLN A N 1
ATOM 1069 C CA . GLN A 1 137 ? 13.403 -0.862 -16.360 1.00 67.31 137 GLN A CA 1
ATOM 1070 C C . GLN A 1 137 ? 14.849 -0.650 -15.891 1.00 67.31 137 GLN A C 1
ATOM 1072 O O . GLN A 1 137 ? 15.731 -0.400 -16.719 1.00 67.31 137 GLN A O 1
ATOM 1077 N N . LEU A 1 138 ? 15.112 -0.770 -14.584 1.00 77.38 138 LEU A N 1
ATOM 1078 C CA . LEU A 1 138 ? 16.438 -0.544 -14.007 1.00 77.38 138 LEU A CA 1
ATOM 1079 C C . LEU A 1 138 ? 17.530 -1.399 -14.671 1.00 77.38 138 LEU A C 1
ATOM 1081 O O . LEU A 1 138 ? 18.543 -0.822 -15.067 1.00 77.38 138 LEU A O 1
ATOM 1085 N N . PRO A 1 139 ? 17.367 -2.726 -14.860 1.00 81.19 139 PRO A N 1
ATOM 1086 C CA . PRO A 1 139 ? 18.428 -3.559 -15.432 1.00 81.19 139 PRO A CA 1
ATOM 1087 C C . PRO A 1 139 ? 18.863 -3.102 -16.830 1.00 81.19 139 PRO A C 1
ATOM 1089 O O . PRO A 1 139 ? 20.059 -3.041 -17.129 1.00 81.19 139 PRO A O 1
ATOM 1092 N N . THR A 1 140 ? 17.903 -2.722 -17.674 1.00 84.25 140 THR A N 1
ATOM 1093 C CA . THR A 1 140 ? 18.168 -2.241 -19.035 1.00 84.25 140 THR A CA 1
ATOM 1094 C C . THR A 1 140 ? 18.897 -0.903 -19.010 1.00 84.25 140 THR A C 1
ATOM 1096 O O . THR A 1 140 ? 19.903 -0.741 -19.700 1.00 84.25 140 THR A O 1
ATOM 1099 N N . LEU A 1 141 ? 18.441 0.036 -18.176 1.00 87.06 141 LEU A N 1
ATOM 1100 C CA . LEU A 1 141 ? 19.093 1.336 -18.007 1.00 87.06 141 LEU A CA 1
ATOM 1101 C C . LEU A 1 141 ? 20.531 1.179 -17.503 1.00 87.06 141 LEU A C 1
ATOM 1103 O O . LEU A 1 141 ? 21.448 1.727 -18.111 1.00 87.06 141 LEU A O 1
ATOM 1107 N N . PHE A 1 142 ? 20.756 0.382 -16.454 1.00 89.94 142 PHE A N 1
ATOM 1108 C CA . PHE A 1 142 ? 22.101 0.118 -15.934 1.00 89.94 142 PHE A CA 1
ATOM 1109 C C . PHE A 1 142 ? 23.016 -0.514 -16.983 1.00 89.94 142 PHE A C 1
ATOM 1111 O O . PHE A 1 142 ? 24.180 -0.130 -17.089 1.00 89.94 142 PHE A O 1
ATOM 1118 N N . THR A 1 143 ? 22.492 -1.430 -17.799 1.00 90.75 143 THR A N 1
ATOM 1119 C CA . THR A 1 143 ? 23.259 -2.049 -18.889 1.00 90.75 143 THR A CA 1
ATOM 1120 C C . THR A 1 143 ? 23.649 -1.020 -19.953 1.00 90.75 143 THR A C 1
ATOM 1122 O O . THR A 1 143 ? 24.798 -0.994 -20.389 1.00 90.75 143 THR A O 1
ATOM 1125 N N . LEU A 1 144 ? 22.732 -0.128 -20.343 1.00 95.00 144 LEU A N 1
ATOM 1126 C CA . LEU A 1 144 ? 23.017 0.942 -21.305 1.00 95.00 144 LEU A CA 1
ATOM 1127 C C . LEU A 1 144 ? 24.066 1.925 -20.770 1.00 95.00 144 LEU A C 1
ATOM 1129 O O . LEU A 1 144 ? 25.015 2.250 -21.485 1.00 95.00 144 LEU A O 1
ATOM 1133 N N . TYR A 1 145 ? 23.945 2.346 -19.507 1.00 94.50 145 TYR A N 1
ATOM 1134 C CA . TYR A 1 145 ? 24.950 3.193 -18.861 1.00 94.50 145 TYR A CA 1
ATOM 1135 C C . TYR A 1 145 ? 26.315 2.504 -18.804 1.00 94.50 145 TYR A C 1
ATOM 1137 O O . TYR A 1 145 ? 27.321 3.116 -19.159 1.00 94.50 145 TYR A O 1
ATOM 1145 N N . PHE A 1 146 ? 26.362 1.225 -18.426 1.00 95.44 146 PHE A N 1
ATOM 1146 C CA . PHE A 1 146 ? 27.600 0.450 -18.401 1.00 95.44 146 PHE A CA 1
ATOM 1147 C C . PHE A 1 146 ? 28.286 0.412 -19.775 1.00 95.44 146 PHE A C 1
ATOM 1149 O O . PHE A 1 146 ? 29.486 0.671 -19.869 1.00 95.44 146 PHE A O 1
ATOM 1156 N N . LEU A 1 147 ? 27.532 0.154 -20.849 1.00 96.75 147 LEU A N 1
ATOM 1157 C CA . LEU A 1 147 ? 28.067 0.139 -22.214 1.00 96.75 147 LEU A CA 1
ATOM 1158 C C . LEU A 1 147 ? 28.579 1.517 -22.655 1.00 96.75 147 LEU A C 1
ATOM 1160 O O . LEU A 1 147 ? 29.642 1.601 -23.273 1.00 96.75 147 LEU A O 1
ATOM 1164 N N . ALA A 1 148 ? 27.869 2.593 -22.308 1.00 96.12 148 ALA A N 1
ATOM 1165 C CA . ALA A 1 148 ? 28.296 3.958 -22.607 1.00 96.12 148 ALA A CA 1
ATOM 1166 C C . ALA A 1 148 ? 29.621 4.307 -21.907 1.00 96.12 148 ALA A C 1
ATOM 1168 O O . ALA A 1 148 ? 30.550 4.799 -22.552 1.00 96.12 148 ALA A O 1
ATOM 1169 N N . TYR A 1 149 ? 29.746 3.987 -20.614 1.00 95.38 149 TYR A N 1
ATOM 1170 C CA . TYR A 1 149 ? 30.992 4.183 -19.868 1.00 95.38 149 TYR A CA 1
ATOM 1171 C C . TYR A 1 149 ? 32.131 3.326 -20.422 1.00 95.38 149 TYR A C 1
ATOM 1173 O O . TYR A 1 149 ? 33.232 3.835 -20.620 1.00 95.38 149 TYR A O 1
ATOM 1181 N N . ALA A 1 150 ? 31.878 2.052 -20.731 1.00 96.25 150 ALA A N 1
ATOM 1182 C CA . ALA A 1 150 ? 32.878 1.180 -21.339 1.00 96.25 150 ALA A CA 1
ATOM 1183 C C . ALA A 1 150 ? 33.381 1.748 -22.678 1.00 96.25 150 ALA A C 1
ATOM 1185 O O . ALA A 1 150 ? 34.587 1.781 -22.910 1.00 96.25 150 ALA A O 1
ATOM 1186 N N . GLY A 1 151 ? 32.483 2.254 -23.529 1.00 96.56 151 GLY A N 1
ATOM 1187 C CA . GLY A 1 151 ? 32.843 2.926 -24.779 1.00 96.56 151 GLY A CA 1
ATOM 1188 C C . GLY A 1 151 ? 33.718 4.161 -24.558 1.00 96.56 151 GLY A C 1
ATOM 1189 O O . GLY A 1 151 ? 34.748 4.303 -25.216 1.00 96.56 151 GLY A O 1
ATOM 1190 N N . PHE A 1 152 ? 33.365 5.011 -23.589 1.00 93.81 152 PHE A N 1
ATOM 1191 C CA . PHE A 1 152 ? 34.165 6.183 -23.226 1.00 93.81 152 PHE A CA 1
ATOM 1192 C C . PHE A 1 152 ? 35.582 5.801 -22.780 1.00 93.81 152 PHE A C 1
ATOM 1194 O O . PHE A 1 152 ? 36.553 6.368 -23.281 1.00 93.81 152 PHE A O 1
ATOM 1201 N N . PHE A 1 153 ? 35.720 4.790 -21.914 1.00 93.44 153 PHE A N 1
ATOM 1202 C CA . PHE A 1 153 ? 37.032 4.291 -21.496 1.00 93.44 153 PHE A CA 1
ATOM 1203 C C . PHE A 1 153 ? 37.857 3.770 -22.677 1.00 93.44 153 PHE A C 1
ATOM 1205 O O . PHE A 1 153 ? 39.041 4.073 -22.766 1.00 93.44 153 PHE A O 1
ATOM 1212 N N . ARG A 1 154 ? 37.242 3.063 -23.637 1.00 92.69 154 ARG A N 1
ATOM 1213 C CA . ARG A 1 154 ? 37.951 2.592 -24.841 1.00 92.69 154 ARG A CA 1
ATOM 1214 C C . ARG A 1 154 ? 38.427 3.727 -25.739 1.00 92.69 154 ARG A C 1
ATOM 1216 O O . ARG A 1 154 ? 39.539 3.656 -26.256 1.00 92.69 154 ARG A O 1
ATOM 1223 N N . VAL A 1 155 ? 37.608 4.760 -25.927 1.00 92.81 155 VAL A N 1
ATOM 1224 C CA . VAL A 1 155 ? 38.001 5.951 -26.695 1.00 92.81 155 VAL A CA 1
ATOM 1225 C C . VAL A 1 155 ? 39.146 6.679 -25.994 1.00 92.81 155 VAL A C 1
ATOM 1227 O O . VAL A 1 155 ? 40.104 7.076 -26.653 1.00 92.81 155 VAL A O 1
ATOM 1230 N N . MET A 1 156 ? 39.082 6.805 -24.667 1.00 90.38 156 MET A N 1
ATOM 1231 C CA . MET A 1 156 ? 40.135 7.430 -23.871 1.00 90.38 156 MET A CA 1
ATOM 1232 C C . MET A 1 156 ? 41.450 6.641 -23.938 1.00 90.38 156 MET A C 1
ATOM 1234 O O . MET A 1 156 ? 42.490 7.244 -24.186 1.00 90.38 156 MET A O 1
ATOM 1238 N N . ASP A 1 157 ? 41.411 5.313 -23.791 1.00 87.75 157 ASP A N 1
ATOM 1239 C CA . ASP A 1 157 ? 42.589 4.446 -23.929 1.00 87.75 157 ASP A CA 1
ATOM 1240 C C . ASP A 1 157 ? 43.221 4.588 -25.320 1.00 87.75 157 ASP A C 1
ATOM 1242 O O . ASP A 1 157 ? 44.437 4.733 -25.444 1.00 87.75 157 ASP A O 1
ATOM 1246 N N . LEU A 1 158 ? 42.401 4.597 -26.378 1.00 89.81 158 LEU A N 1
ATOM 1247 C CA . LEU A 1 158 ? 42.881 4.785 -27.747 1.00 89.81 158 LEU A CA 1
ATOM 1248 C C . LEU A 1 158 ? 43.532 6.163 -27.930 1.00 89.81 158 LEU A C 1
ATOM 1250 O O . LEU A 1 158 ? 44.620 6.257 -28.495 1.00 89.81 158 LEU A O 1
ATOM 1254 N N . TRP A 1 159 ? 42.896 7.225 -27.431 1.00 88.19 159 TRP A N 1
ATOM 1255 C CA . TRP A 1 159 ? 43.425 8.587 -27.497 1.00 88.19 159 TRP A CA 1
ATOM 1256 C C . TRP A 1 159 ? 44.738 8.732 -26.721 1.00 88.19 159 TRP A C 1
ATOM 1258 O O . TRP A 1 159 ? 45.688 9.340 -27.215 1.00 88.19 159 TRP A O 1
ATOM 1268 N N . PHE A 1 160 ? 44.827 8.119 -25.540 1.00 86.75 160 PHE A N 1
ATOM 1269 C CA . PHE A 1 160 ? 46.038 8.083 -24.724 1.00 86.75 160 PHE A CA 1
ATOM 1270 C C . PHE A 1 160 ? 47.177 7.351 -25.444 1.00 86.75 160 PHE A C 1
ATOM 1272 O O . PHE A 1 160 ? 48.296 7.859 -25.502 1.00 86.75 160 PHE A O 1
ATOM 1279 N N . VAL A 1 161 ? 46.890 6.202 -26.069 1.00 86.19 161 VAL A N 1
ATOM 1280 C CA . VAL A 1 161 ? 47.875 5.453 -26.864 1.00 86.19 161 VAL A CA 1
ATOM 1281 C C . VAL A 1 161 ? 48.359 6.264 -28.066 1.00 86.19 161 VAL A C 1
ATOM 1283 O O . VAL A 1 161 ? 49.564 6.309 -28.293 1.00 86.19 161 VAL A O 1
ATOM 1286 N N . ILE A 1 162 ? 47.466 6.923 -28.814 1.00 86.62 162 ILE A N 1
ATOM 1287 C CA . ILE A 1 162 ? 47.840 7.781 -29.955 1.00 86.62 162 ILE A CA 1
ATOM 1288 C C . ILE A 1 162 ? 48.721 8.946 -29.482 1.00 86.62 162 ILE A C 1
ATOM 1290 O O . ILE A 1 162 ? 49.813 9.144 -30.005 1.00 86.62 162 ILE A O 1
ATOM 1294 N N . THR A 1 163 ? 48.308 9.649 -28.425 1.00 78.25 163 THR A N 1
ATOM 1295 C CA . THR A 1 163 ? 49.045 10.802 -27.878 1.00 78.25 163 THR A CA 1
ATOM 1296 C C . THR A 1 163 ? 50.454 10.423 -27.400 1.00 78.25 163 THR A C 1
ATOM 1298 O O . THR A 1 163 ? 51.395 11.191 -27.576 1.00 78.25 163 THR A O 1
ATOM 1301 N N . ILE A 1 164 ? 50.630 9.227 -26.825 1.00 78.19 164 ILE A N 1
ATOM 1302 C CA . ILE A 1 164 ? 51.944 8.718 -26.390 1.00 78.19 164 ILE A CA 1
ATOM 1303 C C . ILE A 1 164 ? 52.763 8.138 -27.549 1.00 78.19 164 ILE A C 1
ATOM 1305 O O . ILE A 1 164 ? 53.990 8.086 -27.462 1.00 78.19 164 ILE A O 1
ATOM 1309 N N . LYS A 1 165 ? 52.117 7.692 -28.631 1.00 68.06 165 LYS A N 1
ATOM 1310 C CA . LYS A 1 165 ? 52.787 7.194 -29.841 1.00 68.06 165 LYS A CA 1
ATOM 1311 C C . LYS A 1 165 ? 53.329 8.336 -30.713 1.00 68.06 165 LYS A C 1
ATOM 1313 O O . LYS A 1 165 ? 54.378 8.153 -31.327 1.00 68.06 165 LYS A O 1
ATOM 1318 N N . ASP A 1 166 ? 52.692 9.510 -30.689 1.00 59.41 166 ASP A N 1
ATOM 1319 C CA . ASP A 1 166 ? 53.067 10.695 -31.478 1.00 59.41 166 ASP A CA 1
ATOM 1320 C C . ASP A 1 166 ? 53.996 11.761 -30.809 1.00 59.41 166 ASP A C 1
ATOM 1322 O O . ASP A 1 166 ? 53.808 12.952 -31.057 1.00 59.41 166 ASP A O 1
ATOM 1326 N N . PRO A 1 167 ? 55.062 11.443 -30.037 1.00 55.28 167 PRO A N 1
ATOM 1327 C CA . PRO A 1 167 ? 56.099 12.430 -29.703 1.00 55.28 167 PRO A CA 1
ATOM 1328 C C . PRO A 1 167 ? 57.160 12.648 -30.802 1.00 55.28 167 PRO A C 1
ATOM 1330 O O . PRO A 1 167 ? 58.024 13.503 -30.628 1.00 55.28 167 PRO A O 1
ATOM 1333 N N . PHE A 1 168 ? 57.164 11.881 -31.905 1.00 52.72 168 PHE A N 1
ATOM 1334 C CA . PHE A 1 168 ? 58.327 11.779 -32.815 1.00 52.72 168 PHE A CA 1
ATOM 1335 C C . PHE A 1 168 ? 58.056 12.000 -34.317 1.00 52.72 168 PHE A C 1
ATOM 1337 O O . PHE A 1 168 ? 58.816 11.524 -35.157 1.00 52.72 168 PHE A O 1
ATOM 1344 N N . THR A 1 169 ? 57.044 12.788 -34.684 1.00 52.69 169 THR A N 1
ATOM 1345 C CA . THR A 1 169 ? 56.850 13.217 -36.090 1.00 52.69 169 THR A CA 1
ATOM 1346 C C . THR A 1 169 ? 56.572 14.716 -36.193 1.00 52.69 169 THR A C 1
ATOM 1348 O O . THR A 1 169 ? 55.621 15.164 -36.820 1.00 52.69 169 THR A O 1
ATOM 1351 N N . GLY A 1 170 ? 57.415 15.508 -35.530 1.00 50.62 170 GLY A N 1
ATOM 1352 C CA . GLY A 1 170 ? 57.351 16.970 -35.523 1.00 50.62 170 GLY A CA 1
ATOM 1353 C C . GLY A 1 170 ? 58.731 17.619 -35.455 1.00 50.62 170 GLY A C 1
ATOM 1354 O O . GLY A 1 170 ? 58.947 18.542 -34.681 1.00 50.62 170 GLY A O 1
ATOM 1355 N N . SER A 1 171 ? 59.692 17.111 -36.224 1.00 49.41 171 SER A N 1
ATOM 1356 C CA . SER A 1 171 ? 60.895 17.858 -36.590 1.00 49.41 171 SER A CA 1
ATOM 1357 C C . SER A 1 171 ? 61.344 17.407 -37.978 1.00 49.41 171 SER A C 1
ATOM 1359 O O . SER A 1 171 ? 61.266 16.217 -38.279 1.00 49.41 171 SER A O 1
ATOM 1361 N N . ILE A 1 172 ? 61.844 18.359 -38.769 1.00 45.22 172 ILE A N 1
ATOM 1362 C CA . ILE A 1 172 ? 62.262 18.271 -40.180 1.00 45.22 172 ILE A CA 1
ATOM 1363 C C . ILE A 1 172 ? 61.107 18.496 -41.182 1.00 45.22 172 ILE A C 1
ATOM 1365 O O . ILE A 1 172 ? 60.529 17.551 -41.711 1.00 45.22 172 ILE A O 1
ATOM 1369 N N . TYR A 1 173 ? 60.747 19.758 -41.436 1.00 40.66 173 TYR A N 1
ATOM 1370 C CA . TYR A 1 173 ? 61.277 20.582 -42.539 1.00 40.66 173 TYR A CA 1
ATOM 1371 C C . TYR A 1 173 ? 61.002 22.064 -42.264 1.00 40.66 173 TYR A C 1
ATOM 1373 O O . TYR A 1 173 ? 59.926 22.363 -41.700 1.00 40.66 173 TYR A O 1
#

pLDDT: mean 83.15, std 13.02, range [40.66, 96.75]

InterPro domains:
  IPR009637 Transmembrane protein GPR107/GPR108-like [PTHR21229] (6-165)
  IPR054103 CAND6/7, N-terminal domain [PF21904] (1-121)

Radius of gyration: 27.36 Å; chains: 1; bounding box: 81×39×74 Å

Organism: Salix viminalis (NCBI:txid40686)